Protein AF-A0A936HML3-F1 (afdb_monomer_lite)

Sequence (91 aa):
MLTLMNLNQYASKSAQPGLAVGKLAELRIAVPPLAEQEEIAGILDKFDALVNDLCIGLPAEIAARQKQYEYYRDRLLTFPEAAPQKVAEGL

Structure (mmCIF, N/CA/C/O backbone):
data_AF-A0A936HML3-F1
#
_entry.id   AF-A0A936HML3-F1
#
loop_
_atom_site.group_PDB
_atom_site.id
_atom_site.type_symbol
_atom_site.label_atom_id
_atom_site.label_alt_id
_atom_site.label_comp_id
_atom_site.label_asym_id
_atom_site.label_entity_id
_atom_site.label_seq_id
_atom_site.pdbx_PDB_ins_code
_atom_site.Cartn_x
_atom_site.Cartn_y
_atom_site.Cartn_z
_atom_site.occupancy
_atom_site.B_iso_or_equiv
_atom_site.auth_seq_id
_atom_site.auth_comp_id
_atom_site.auth_asym_id
_atom_site.auth_atom_id
_atom_site.pdbx_PDB_model_num
ATOM 1 N N . MET A 1 1 ? -1.655 1.554 12.756 1.00 53.69 1 MET A N 1
ATOM 2 C CA . MET A 1 1 ? -2.495 1.799 13.955 1.00 53.69 1 MET A CA 1
ATOM 3 C C . MET A 1 1 ? -1.845 1.217 15.216 1.00 53.69 1 MET A C 1
ATOM 5 O O . MET A 1 1 ? -1.470 2.000 16.077 1.00 53.69 1 MET A O 1
ATOM 9 N N . LEU A 1 2 ? -1.575 -0.098 15.296 1.00 56.31 2 LEU A N 1
ATOM 10 C CA . LEU A 1 2 ? -0.895 -0.703 16.463 1.00 56.31 2 LEU A CA 1
ATOM 11 C C . LEU A 1 2 ? 0.545 -0.215 16.703 1.00 56.31 2 LEU A C 1
ATOM 13 O O . LEU A 1 2 ? 0.951 -0.091 17.850 1.00 56.31 2 LEU A O 1
ATOM 17 N N . THR A 1 3 ? 1.305 0.114 15.656 1.00 59.06 3 THR A N 1
ATOM 18 C CA . THR A 1 3 ? 2.704 0.575 15.780 1.00 59.06 3 THR A CA 1
ATOM 19 C C . THR A 1 3 ? 2.846 1.921 16.499 1.00 59.06 3 THR A C 1
ATOM 21 O O . THR A 1 3 ? 3.895 2.210 17.061 1.00 59.06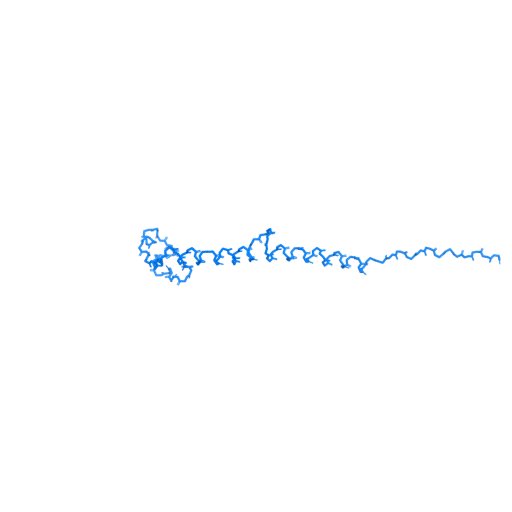 3 THR A O 1
ATOM 24 N N . LEU A 1 4 ? 1.793 2.749 16.480 1.00 62.91 4 LEU A N 1
ATOM 25 C CA . LEU A 1 4 ? 1.753 4.053 17.155 1.00 62.91 4 LEU A CA 1
ATOM 26 C C . LEU A 1 4 ? 1.358 3.937 18.630 1.00 62.91 4 LEU A C 1
ATOM 28 O O . LEU A 1 4 ? 1.581 4.859 19.411 1.00 62.91 4 LEU A O 1
ATOM 32 N N . MET A 1 5 ? 0.766 2.812 19.024 1.00 66.38 5 MET A N 1
ATOM 33 C CA . MET A 1 5 ? 0.460 2.544 20.419 1.0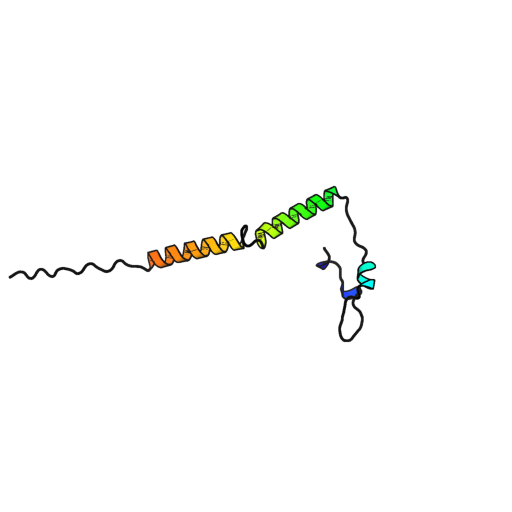0 66.38 5 MET A CA 1
ATOM 34 C C . MET A 1 5 ? 1.768 2.122 21.081 1.00 66.38 5 MET A C 1
ATOM 36 O O . MET A 1 5 ? 2.442 1.221 20.597 1.00 66.38 5 MET A O 1
ATOM 40 N N . ASN A 1 6 ? 2.176 2.792 22.161 1.00 74.38 6 ASN A N 1
ATOM 41 C CA . ASN A 1 6 ? 3.399 2.452 22.889 1.00 74.38 6 ASN A CA 1
ATOM 42 C C . ASN A 1 6 ? 3.228 1.096 23.600 1.00 74.38 6 ASN A C 1
ATOM 44 O O . ASN A 1 6 ? 2.967 1.032 24.799 1.00 74.38 6 ASN A O 1
ATOM 48 N N . LEU A 1 7 ? 3.339 0.000 22.843 1.00 73.56 7 LEU A N 1
ATOM 49 C CA . LEU A 1 7 ? 3.059 -1.363 23.300 1.00 73.56 7 LEU A CA 1
ATOM 50 C C . LEU A 1 7 ? 4.033 -1.833 24.388 1.00 73.56 7 LEU A C 1
ATOM 52 O O . LEU A 1 7 ? 3.708 -2.750 25.141 1.00 73.56 7 LEU A O 1
ATOM 56 N N . ASN A 1 8 ? 5.180 -1.165 24.543 1.00 75.38 8 ASN A N 1
ATOM 57 C CA . ASN A 1 8 ? 6.137 -1.453 25.610 1.00 75.38 8 ASN A CA 1
ATOM 58 C C . ASN A 1 8 ? 5.522 -1.300 27.011 1.00 75.38 8 ASN A C 1
ATOM 60 O O . ASN A 1 8 ? 5.966 -1.975 27.936 1.00 75.38 8 ASN A O 1
ATOM 64 N N . GLN A 1 9 ? 4.468 -0.490 27.179 1.00 74.00 9 GLN A N 1
ATOM 65 C CA . GLN A 1 9 ? 3.751 -0.388 28.459 1.00 74.00 9 GLN A CA 1
ATOM 66 C C . GLN A 1 9 ? 3.038 -1.694 28.860 1.00 74.00 9 GLN A C 1
ATOM 68 O O . GLN A 1 9 ? 2.801 -1.943 30.041 1.00 74.00 9 GLN A O 1
ATOM 73 N N . TYR A 1 10 ? 2.733 -2.554 27.886 1.00 74.38 10 TYR A N 1
ATOM 74 C CA . TYR A 1 10 ? 2.093 -3.850 28.095 1.00 74.38 10 TYR A CA 1
ATOM 75 C C . TYR A 1 10 ? 3.101 -5.008 28.121 1.00 74.38 10 TYR A C 1
ATOM 77 O O . TYR A 1 10 ? 2.730 -6.127 28.476 1.00 74.38 10 TYR A O 1
ATOM 85 N N . ALA A 1 11 ? 4.383 -4.771 27.832 1.00 74.88 11 ALA A N 1
ATOM 86 C CA . ALA A 1 11 ? 5.410 -5.801 27.954 1.00 74.88 11 ALA A CA 1
ATOM 87 C C . ALA A 1 11 ? 5.553 -6.279 29.414 1.00 74.88 11 ALA A C 1
ATOM 89 O O . ALA A 1 11 ? 5.385 -5.519 30.376 1.00 74.88 11 ALA A O 1
ATOM 90 N N . SER A 1 12 ? 5.822 -7.568 29.613 1.00 73.94 12 SER A N 1
ATOM 91 C CA . SER A 1 12 ? 6.218 -8.086 30.925 1.00 73.94 12 SER A CA 1
ATOM 92 C C . SER A 1 12 ? 7.632 -7.614 31.281 1.00 73.94 12 SER A C 1
ATOM 94 O O . SER A 1 12 ? 8.525 -7.598 30.436 1.00 73.94 12 SER A O 1
ATOM 96 N N . LYS A 1 13 ? 7.865 -7.253 32.550 1.00 68.88 13 LYS A N 1
ATOM 97 C CA . LYS A 1 13 ? 9.202 -6.907 33.072 1.00 68.88 13 LYS A CA 1
ATOM 98 C C . LYS A 1 13 ? 10.014 -8.175 33.377 1.00 68.88 13 LYS A C 1
ATOM 100 O O . LYS A 1 13 ? 10.378 -8.425 34.521 1.00 68.88 13 LYS A O 1
ATOM 105 N N . SER A 1 14 ? 10.233 -9.004 32.362 1.00 68.81 14 SER A N 1
ATOM 106 C CA . SER A 1 14 ? 11.008 -10.250 32.422 1.00 68.81 14 SER A CA 1
ATOM 107 C C . SER A 1 14 ? 12.259 -10.160 31.545 1.00 68.81 14 SER A C 1
ATOM 109 O O . SER A 1 14 ? 12.347 -9.298 30.675 1.00 68.81 14 SER A O 1
ATOM 111 N N . ALA A 1 15 ? 13.225 -11.063 31.757 1.00 68.06 15 ALA A N 1
ATOM 112 C CA . ALA A 1 15 ? 14.477 -11.106 30.990 1.00 68.06 15 ALA A CA 1
ATOM 113 C C . ALA A 1 15 ? 14.259 -11.287 29.473 1.00 68.06 15 ALA A C 1
ATOM 115 O O . ALA A 1 15 ? 15.034 -10.764 28.679 1.00 68.06 15 ALA A O 1
ATOM 116 N N . GLN A 1 16 ? 13.178 -11.968 29.074 1.00 67.88 16 GLN A N 1
ATOM 117 C CA . GLN A 1 16 ? 12.608 -11.862 27.731 1.00 67.88 16 GLN A CA 1
ATOM 118 C C . GLN A 1 16 ? 11.348 -10.988 27.804 1.00 67.88 16 GLN A C 1
ATOM 120 O O . GLN A 1 16 ? 10.356 -11.418 28.405 1.00 67.88 16 GLN A O 1
ATOM 125 N N . PRO A 1 17 ? 11.367 -9.766 27.250 1.00 66.81 17 PRO A N 1
ATOM 126 C CA . PRO A 1 17 ? 10.176 -8.938 27.147 1.00 66.81 17 PRO A CA 1
ATOM 127 C C . PRO A 1 17 ? 9.218 -9.578 26.139 1.00 66.81 17 PRO A C 1
ATOM 129 O O . PRO A 1 17 ? 9.564 -9.757 24.974 1.00 66.81 17 PRO A O 1
ATOM 132 N N . GLY A 1 18 ? 8.017 -9.935 26.589 1.00 73.69 18 GLY A N 1
ATOM 133 C CA . GLY A 1 18 ? 6.954 -10.467 25.739 1.00 73.69 18 GLY A CA 1
ATOM 134 C C . GLY A 1 18 ? 5.640 -9.736 25.991 1.00 73.69 18 GLY A C 1
ATOM 135 O O . GLY A 1 18 ? 5.369 -9.278 27.105 1.00 73.69 18 GLY A O 1
ATOM 136 N N . LEU A 1 19 ? 4.814 -9.615 24.952 1.00 76.00 19 LEU A N 1
ATOM 137 C CA . LEU A 1 19 ? 3.440 -9.132 25.075 1.00 76.00 19 LEU A CA 1
ATOM 138 C C . LEU A 1 19 ? 2.536 -10.320 25.404 1.00 76.00 19 LEU A C 1
ATOM 140 O O . LEU A 1 19 ? 2.306 -11.194 24.572 1.00 76.00 19 LEU A O 1
ATOM 144 N N . ALA A 1 20 ? 2.047 -10.367 26.643 1.00 82.12 20 ALA A N 1
ATOM 145 C CA . ALA A 1 20 ? 1.100 -11.392 27.061 1.00 82.12 20 ALA A CA 1
ATOM 146 C C . ALA A 1 20 ? -0.248 -11.190 26.352 1.00 82.12 20 ALA A C 1
ATOM 148 O O . ALA A 1 20 ? -0.771 -10.076 26.326 1.00 82.12 20 ALA A O 1
ATOM 149 N N . VAL A 1 21 ? -0.847 -12.274 25.849 1.00 81.12 21 VAL A N 1
ATOM 150 C CA . VAL A 1 21 ? -2.140 -12.235 25.136 1.00 81.12 21 VAL A CA 1
ATOM 151 C C . VAL A 1 21 ? -3.240 -11.586 25.984 1.00 81.12 21 VAL A C 1
ATOM 153 O O . VAL A 1 21 ? -4.000 -10.768 25.478 1.00 81.12 21 VAL A O 1
ATOM 156 N N . GLY A 1 22 ? -3.270 -11.862 27.293 1.00 81.81 22 GLY A N 1
ATOM 157 C CA . GLY A 1 22 ? -4.229 -11.234 28.211 1.00 81.81 22 GLY A CA 1
ATOM 158 C C . GLY A 1 22 ? -4.116 -9.707 28.268 1.00 81.81 22 GLY A C 1
ATOM 159 O O . GLY A 1 22 ? -5.129 -9.023 28.316 1.00 81.81 22 GLY A O 1
ATOM 160 N N . LYS A 1 23 ? -2.899 -9.158 28.156 1.00 80.19 23 LYS A N 1
ATOM 161 C CA . LYS A 1 23 ? -2.679 -7.704 28.137 1.00 80.19 23 LYS A CA 1
ATOM 162 C C . LYS A 1 23 ? -3.049 -7.056 26.804 1.00 80.19 23 LYS A C 1
ATOM 164 O O . LYS A 1 23 ? -3.390 -5.880 26.779 1.00 80.19 23 LYS A O 1
ATOM 169 N N . LEU A 1 24 ? -3.000 -7.804 25.699 1.00 81.38 24 LEU A N 1
ATOM 170 C CA . LEU A 1 24 ? -3.482 -7.316 24.403 1.00 81.38 24 LEU A CA 1
ATOM 171 C C . LEU A 1 24 ? -5.003 -7.123 24.408 1.00 81.38 24 LEU A C 1
ATOM 173 O O . LEU A 1 24 ? -5.491 -6.175 23.804 1.00 81.38 24 LEU A O 1
ATOM 177 N N . ALA A 1 25 ? -5.743 -7.972 25.127 1.00 83.12 25 ALA A N 1
ATOM 178 C CA . ALA A 1 25 ? -7.196 -7.842 25.264 1.00 83.12 25 ALA A CA 1
ATOM 179 C C . ALA A 1 25 ? -7.621 -6.587 26.054 1.00 83.12 25 ALA A C 1
ATOM 181 O O . ALA A 1 25 ? -8.735 -6.099 25.892 1.00 83.12 25 ALA A O 1
ATOM 182 N N . GLU A 1 26 ? -6.730 -6.043 26.888 1.00 83.31 26 GLU A N 1
ATOM 183 C CA . GLU A 1 26 ? -6.956 -4.812 27.656 1.00 83.31 26 GLU A CA 1
ATOM 184 C C . GLU A 1 26 ? -6.667 -3.534 26.847 1.00 83.31 26 GLU A C 1
ATOM 186 O O . GLU A 1 26 ? -6.934 -2.423 27.319 1.00 83.31 26 GLU A O 1
ATOM 191 N N . LEU A 1 27 ? -6.117 -3.663 25.634 1.00 83.38 27 LEU A N 1
ATOM 192 C CA . LEU A 1 27 ? -5.772 -2.533 24.781 1.00 83.38 27 LEU A CA 1
ATOM 193 C C . LEU A 1 27 ? -7.044 -1.797 24.346 1.00 83.38 27 LEU A C 1
ATOM 195 O O . LEU A 1 27 ? -7.854 -2.302 23.570 1.00 83.38 27 LEU A O 1
ATOM 199 N N . ARG A 1 28 ? -7.201 -0.560 24.818 1.00 82.75 28 ARG A N 1
ATOM 200 C CA . ARG A 1 28 ? -8.293 0.313 24.387 1.00 82.75 28 ARG A CA 1
ATOM 201 C C . ARG A 1 28 ? -7.869 1.082 23.150 1.00 82.75 28 ARG A C 1
ATOM 203 O O . ARG A 1 28 ? -6.948 1.893 23.206 1.00 82.75 28 ARG A O 1
ATOM 210 N N . ILE A 1 29 ? -8.574 0.842 22.054 1.00 84.31 29 ILE A N 1
ATOM 211 C CA . ILE A 1 29 ? -8.393 1.564 20.800 1.00 84.31 29 ILE A CA 1
ATOM 212 C C . ILE A 1 29 ? -9.644 2.391 20.518 1.00 84.31 29 ILE A C 1
ATOM 214 O O . ILE A 1 29 ? -10.763 1.936 20.755 1.00 84.31 29 ILE A O 1
ATOM 218 N N . ALA A 1 30 ? -9.459 3.619 20.039 1.00 86.12 30 ALA A N 1
ATOM 219 C CA . ALA A 1 30 ? -10.571 4.401 19.521 1.00 86.12 30 ALA A CA 1
ATOM 220 C C . ALA A 1 30 ? -10.990 3.796 18.177 1.00 86.12 30 ALA A C 1
ATOM 222 O O . ALA A 1 30 ? -10.172 3.695 17.261 1.00 86.12 30 ALA A O 1
ATOM 223 N N . VAL A 1 31 ? -12.248 3.369 18.087 1.00 89.44 31 VAL A N 1
ATOM 224 C CA . VAL A 1 31 ? -12.836 2.815 16.866 1.00 89.44 31 VAL A CA 1
ATOM 225 C C . 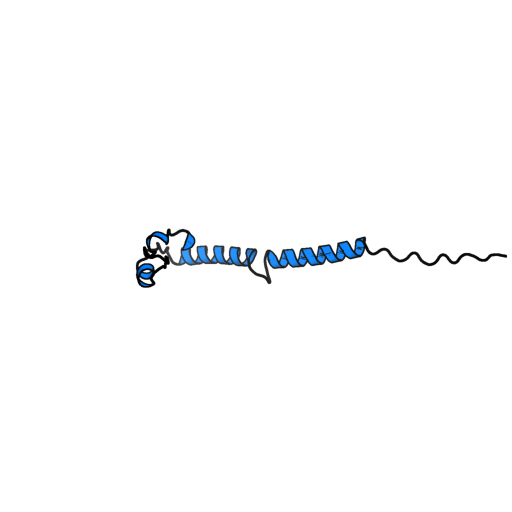VAL A 1 31 ? -13.773 3.879 16.288 1.00 89.44 31 VAL A C 1
ATOM 227 O O . VAL A 1 31 ? -14.777 4.189 16.933 1.00 89.44 31 VAL A O 1
ATOM 230 N N . PRO A 1 32 ? -13.445 4.486 15.132 1.00 91.69 32 PRO A N 1
ATOM 231 C CA . PRO A 1 32 ? -14.303 5.489 14.504 1.00 91.69 32 PRO A CA 1
ATOM 232 C C . PRO A 1 32 ? -15.575 4.846 13.911 1.00 91.69 32 PRO A C 1
ATOM 234 O O . PRO A 1 32 ? -15.685 3.618 13.885 1.00 91.69 32 PRO A O 1
ATOM 237 N N . PRO A 1 33 ? -16.562 5.625 13.438 1.00 97.25 33 PRO A N 1
ATOM 238 C CA . PRO A 1 33 ? -17.728 5.094 12.726 1.00 97.25 33 PRO A CA 1
ATOM 239 C C . PRO A 1 33 ? -17.340 4.247 11.503 1.00 97.25 33 PRO A C 1
ATOM 241 O O . PRO A 1 33 ? -16.307 4.485 10.884 1.00 97.25 33 PRO A O 1
ATOM 244 N N . LEU A 1 34 ? -18.183 3.280 11.119 1.00 96.81 34 LEU A N 1
ATOM 245 C CA . LEU A 1 34 ? -17.868 2.335 10.032 1.00 96.81 34 LEU A CA 1
ATOM 246 C C . LEU A 1 34 ? -17.527 3.021 8.703 1.00 96.81 34 LEU A C 1
ATOM 248 O O . LEU A 1 34 ? -16.566 2.625 8.058 1.00 96.81 34 LEU A O 1
ATOM 252 N N . ALA A 1 35 ? -18.249 4.082 8.335 1.00 97.56 35 ALA A N 1
ATOM 253 C CA . ALA A 1 35 ? -17.973 4.828 7.106 1.00 97.56 35 ALA A CA 1
ATOM 254 C C . ALA A 1 35 ? -16.543 5.401 7.071 1.00 97.56 35 ALA A C 1
ATOM 256 O O . ALA A 1 35 ? -15.854 5.291 6.061 1.00 97.56 35 ALA A O 1
ATOM 257 N N . GLU A 1 36 ? -16.067 5.952 8.191 1.00 95.94 36 GLU A N 1
ATOM 258 C CA . GLU A 1 36 ? -14.693 6.454 8.298 1.00 95.94 36 GLU A CA 1
ATOM 259 C C . GLU A 1 36 ? -13.676 5.307 8.277 1.00 95.94 36 GLU A C 1
ATOM 261 O O . GLU A 1 36 ? -12.610 5.440 7.682 1.00 95.94 36 GLU A O 1
ATOM 266 N N . GLN A 1 37 ? -13.994 4.160 8.890 1.00 95.62 37 GLN A N 1
ATOM 267 C CA . GLN A 1 37 ? -13.123 2.980 8.836 1.00 95.62 37 GLN A CA 1
ATOM 268 C C . GLN A 1 37 ? -12.930 2.485 7.402 1.00 95.62 37 GLN A C 1
ATOM 270 O O . GLN A 1 37 ? -11.801 2.188 7.017 1.00 95.62 37 GLN A O 1
ATOM 275 N N . GLU A 1 38 ? -14.007 2.411 6.620 1.00 97.12 38 GLU A N 1
ATOM 276 C CA . GLU A 1 38 ? -13.972 1.983 5.219 1.00 97.12 38 GLU A CA 1
ATOM 277 C C . GLU A 1 38 ? -13.172 2.957 4.352 1.00 97.12 38 GLU A C 1
ATOM 279 O O . GLU A 1 38 ? -12.359 2.530 3.532 1.00 97.12 38 GLU A O 1
ATOM 284 N N . GLU A 1 39 ? -13.343 4.264 4.565 1.00 97.31 39 GLU A N 1
ATOM 285 C CA . GLU A 1 39 ? -12.567 5.280 3.856 1.00 97.31 39 GLU A CA 1
ATOM 286 C C . GLU A 1 39 ? -11.072 5.175 4.187 1.00 97.31 39 GLU A C 1
ATOM 288 O O . GLU A 1 39 ? -10.235 5.108 3.281 1.00 97.31 39 GLU A O 1
ATOM 293 N N . ILE A 1 40 ? -10.731 5.100 5.478 1.00 94.94 40 ILE A N 1
ATOM 294 C CA . ILE A 1 40 ? -9.345 4.966 5.939 1.00 94.94 40 ILE A CA 1
ATOM 295 C C . ILE A 1 40 ? -8.723 3.678 5.390 1.00 94.94 40 ILE A C 1
ATOM 297 O O . ILE A 1 40 ? -7.612 3.723 4.858 1.00 94.94 40 ILE A O 1
ATOM 301 N N . ALA A 1 41 ? -9.425 2.546 5.488 1.00 95.19 41 ALA A N 1
ATOM 302 C CA . ALA A 1 41 ? -8.957 1.266 4.965 1.00 95.19 41 ALA A CA 1
ATOM 303 C C . ALA A 1 41 ? -8.720 1.347 3.454 1.00 95.19 41 ALA A C 1
ATOM 305 O O . ALA A 1 41 ? -7.630 1.032 2.993 1.00 95.19 41 ALA A O 1
ATOM 306 N N . GLY A 1 42 ? -9.671 1.893 2.694 1.00 96.94 42 GLY A N 1
ATOM 307 C CA . GLY A 1 42 ? -9.537 2.027 1.246 1.00 96.94 42 GLY A CA 1
ATOM 308 C C . GLY A 1 42 ? -8.379 2.931 0.809 1.00 96.94 42 GLY A C 1
ATOM 309 O O . GLY A 1 42 ? -7.776 2.691 -0.237 1.00 96.94 42 GLY A O 1
ATOM 310 N N . ILE A 1 43 ? -8.038 3.971 1.577 1.00 96.06 43 ILE A N 1
ATOM 311 C CA . ILE A 1 43 ? -6.849 4.800 1.314 1.00 96.06 43 ILE A CA 1
ATOM 312 C C . ILE A 1 43 ? -5.567 4.006 1.590 1.00 96.06 43 ILE A C 1
ATOM 314 O O . ILE A 1 43 ? -4.638 4.044 0.779 1.00 96.06 43 ILE A O 1
ATOM 318 N N . LEU A 1 44 ? -5.513 3.289 2.714 1.00 95.50 44 LEU A N 1
ATOM 319 C CA . LEU A 1 44 ? -4.348 2.490 3.092 1.00 95.50 44 LEU A CA 1
ATOM 320 C C . LEU A 1 44 ? -4.118 1.325 2.126 1.00 95.50 44 LEU A C 1
ATOM 322 O O . LEU A 1 44 ? -2.980 1.121 1.718 1.00 95.50 44 LEU A O 1
ATOM 326 N N . ASP A 1 45 ? -5.176 0.645 1.689 1.00 94.44 45 ASP A N 1
ATOM 327 C CA . ASP A 1 45 ? -5.102 -0.445 0.712 1.00 94.44 45 ASP A CA 1
ATOM 328 C C . ASP A 1 45 ? -4.559 0.050 -0.633 1.00 94.44 45 ASP A C 1
ATOM 330 O O . ASP A 1 45 ? -3.711 -0.595 -1.244 1.00 94.44 45 ASP A O 1
ATOM 334 N N . LYS A 1 46 ? -4.986 1.238 -1.088 1.00 93.75 46 LYS A N 1
ATOM 335 C CA . LYS A 1 46 ? -4.440 1.856 -2.310 1.00 93.75 46 LYS A CA 1
ATOM 336 C C . LYS A 1 46 ? -2.956 2.172 -2.169 1.00 93.75 46 LYS A C 1
ATOM 338 O O . LYS A 1 46 ? -2.201 1.975 -3.117 1.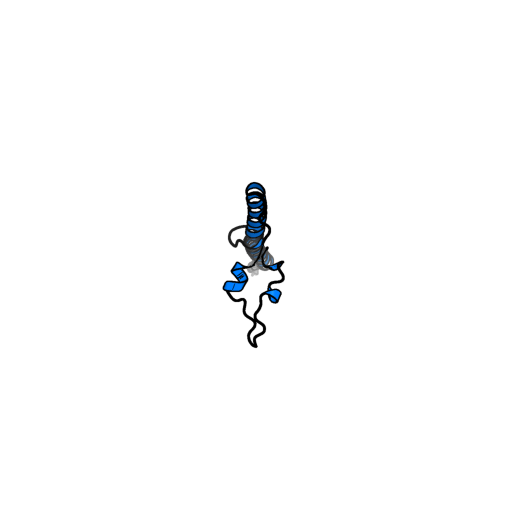00 93.75 46 LYS A O 1
ATOM 343 N N . PHE A 1 47 ? -2.539 2.695 -1.017 1.00 94.62 47 PHE A N 1
ATOM 344 C CA . PHE A 1 47 ? -1.133 3.002 -0.775 1.00 94.62 47 PHE A CA 1
ATOM 345 C C . PHE A 1 47 ? -0.287 1.727 -0.710 1.00 94.62 47 PHE A C 1
ATOM 347 O O . PHE A 1 47 ? 0.766 1.664 -1.340 1.00 94.62 47 PHE A O 1
ATOM 354 N N . ASP A 1 48 ? -0.768 0.702 -0.010 1.00 92.88 48 ASP A N 1
ATOM 355 C CA . ASP A 1 48 ? -0.094 -0.589 0.092 1.00 92.88 48 ASP A CA 1
ATOM 356 C C . ASP A 1 48 ? 0.050 -1.254 -1.282 1.00 92.88 48 ASP A C 1
ATOM 358 O O . ASP A 1 48 ? 1.158 -1.620 -1.675 1.00 92.88 48 ASP A O 1
ATOM 362 N N . ALA A 1 49 ? -1.027 -1.279 -2.073 1.00 92.25 49 ALA A N 1
ATOM 363 C CA . ALA A 1 49 ? -1.008 -1.794 -3.438 1.00 92.25 49 ALA A CA 1
ATOM 364 C C . ALA A 1 49 ? -0.030 -1.029 -4.349 1.00 92.25 49 ALA A C 1
ATOM 366 O O . ALA A 1 49 ? 0.621 -1.618 -5.205 1.00 92.25 49 ALA A O 1
ATOM 367 N N . LEU A 1 50 ? 0.112 0.288 -4.178 1.00 93.50 50 LEU A N 1
ATOM 368 C CA . LEU A 1 50 ? 1.066 1.074 -4.963 1.00 93.50 50 LEU A CA 1
ATOM 369 C C . LEU A 1 50 ? 2.525 0.797 -4.585 1.00 93.50 50 LEU A C 1
ATOM 371 O O . LEU A 1 50 ? 3.394 0.869 -5.455 1.00 93.50 50 LEU A O 1
ATOM 375 N N . VAL A 1 51 ? 2.813 0.532 -3.311 1.00 93.19 51 VAL A N 1
ATOM 376 C CA . VAL A 1 51 ? 4.192 0.437 -2.807 1.00 93.19 51 VAL A CA 1
ATOM 377 C C . VAL A 1 51 ? 4.712 -0.998 -2.795 1.00 93.19 51 VAL A C 1
ATOM 379 O O . VAL A 1 51 ? 5.875 -1.216 -3.134 1.00 93.19 51 VAL A O 1
ATOM 382 N N . ASN A 1 52 ? 3.875 -1.960 -2.412 1.00 89.19 52 ASN A N 1
ATOM 383 C CA . ASN A 1 52 ? 4.310 -3.310 -2.055 1.00 89.19 52 ASN A CA 1
ATOM 384 C C . ASN A 1 52 ? 3.818 -4.402 -3.006 1.00 89.19 52 ASN A C 1
ATOM 386 O O . ASN A 1 52 ? 4.372 -5.502 -2.988 1.00 89.19 52 ASN A O 1
ATOM 390 N N . ASP A 1 53 ? 2.800 -4.136 -3.825 1.00 90.69 53 ASP A N 1
ATOM 391 C CA . ASP A 1 53 ? 2.329 -5.130 -4.785 1.00 90.69 53 ASP A CA 1
ATOM 392 C C . ASP A 1 53 ? 3.427 -5.423 -5.823 1.00 90.69 53 ASP A C 1
ATOM 394 O O . ASP A 1 53 ? 4.143 -4.542 -6.290 1.00 90.69 53 ASP A O 1
ATOM 398 N N . LEU A 1 54 ? 3.622 -6.699 -6.142 1.00 81.12 54 LEU A N 1
ATOM 399 C CA . LEU A 1 54 ? 4.661 -7.142 -7.072 1.00 81.12 54 LEU A CA 1
ATOM 400 C C . LEU A 1 54 ? 4.183 -7.131 -8.527 1.00 81.12 54 LEU A C 1
ATOM 402 O O . LEU A 1 54 ? 4.999 -7.070 -9.448 1.00 81.12 54 LEU A O 1
ATOM 406 N N . CYS A 1 55 ? 2.872 -7.223 -8.733 1.00 83.50 55 CYS A N 1
ATOM 407 C CA . CYS A 1 55 ? 2.227 -7.274 -10.038 1.00 83.50 55 CYS A CA 1
ATOM 408 C C . CYS A 1 55 ? 1.821 -5.880 -10.526 1.00 83.50 55 CYS A C 1
ATOM 410 O O . CYS A 1 55 ? 1.805 -5.635 -11.733 1.00 83.50 55 CYS A O 1
ATOM 412 N N . ILE A 1 56 ? 1.499 -4.976 -9.602 1.00 79.88 56 ILE A N 1
ATOM 413 C CA . ILE A 1 56 ? 1.153 -3.575 -9.872 1.00 79.88 56 ILE A CA 1
ATOM 414 C C . ILE A 1 56 ? 2.022 -2.639 -9.021 1.00 79.88 56 ILE A C 1
ATOM 416 O O . ILE A 1 56 ? 2.747 -3.085 -8.149 1.00 79.88 56 ILE A O 1
ATOM 420 N N . GLY A 1 57 ? 1.998 -1.333 -9.284 1.00 89.94 57 GLY A N 1
ATOM 421 C CA . GLY A 1 57 ? 2.729 -0.368 -8.455 1.00 89.94 57 GLY A CA 1
ATOM 422 C C . GLY A 1 57 ? 4.242 -0.307 -8.714 1.00 89.94 57 GLY A C 1
ATOM 423 O O . GLY A 1 57 ? 4.727 -0.588 -9.814 1.00 89.94 57 GLY A O 1
ATOM 424 N N . LEU A 1 58 ? 4.991 0.149 -7.706 1.00 94.81 58 LEU A N 1
ATOM 425 C CA . LEU A 1 58 ? 6.409 0.503 -7.830 1.00 94.81 58 LEU A CA 1
ATOM 426 C C . LEU A 1 58 ? 7.323 -0.682 -8.181 1.00 94.81 58 LEU A C 1
ATOM 428 O O . LEU A 1 58 ? 8.154 -0.512 -9.077 1.00 94.81 58 LEU A O 1
ATOM 432 N N . PRO A 1 59 ? 7.210 -1.868 -7.553 1.00 96.00 59 PRO A N 1
ATOM 433 C CA . PRO A 1 59 ? 8.066 -3.003 -7.895 1.00 96.00 59 PRO A CA 1
ATOM 434 C C . PRO A 1 59 ? 7.918 -3.431 -9.361 1.00 96.00 59 PRO A C 1
ATOM 436 O O . PRO A 1 59 ? 8.921 -3.681 -10.037 1.00 96.00 59 PRO A O 1
ATOM 439 N N . ALA A 1 60 ? 6.683 -3.446 -9.874 1.00 94.06 60 ALA A N 1
ATOM 440 C CA . ALA A 1 60 ? 6.394 -3.780 -11.265 1.00 94.06 60 ALA A CA 1
ATOM 441 C C . ALA A 1 60 ? 7.010 -2.760 -12.243 1.00 94.06 60 ALA A C 1
ATOM 443 O O . ALA A 1 60 ? 7.663 -3.150 -13.215 1.00 94.06 60 ALA A O 1
ATOM 444 N N . GLU A 1 61 ? 6.871 -1.459 -11.961 1.00 95.75 61 GLU A N 1
ATOM 445 C CA . GLU A 1 61 ? 7.478 -0.390 -12.769 1.00 95.75 61 GLU A CA 1
ATOM 446 C C . GLU A 1 61 ? 9.012 -0.463 -12.741 1.00 95.75 61 GLU A C 1
ATOM 448 O O . GLU A 1 61 ? 9.655 -0.369 -13.787 1.00 95.75 61 GLU A O 1
ATOM 453 N N . ILE A 1 62 ? 9.622 -0.687 -11.571 1.00 96.62 62 ILE A N 1
ATOM 454 C CA . ILE A 1 62 ? 11.081 -0.826 -11.442 1.00 96.62 62 ILE A CA 1
ATOM 455 C C . ILE A 1 62 ? 11.581 -2.003 -12.286 1.00 96.62 62 ILE A C 1
ATOM 457 O O . ILE A 1 62 ? 12.537 -1.842 -13.047 1.00 96.62 62 ILE A O 1
ATOM 461 N N . ALA A 1 63 ? 10.923 -3.163 -12.211 1.00 95.81 63 ALA A N 1
ATOM 462 C CA . ALA A 1 63 ? 11.292 -4.330 -13.008 1.00 95.81 63 ALA A CA 1
ATOM 463 C C . ALA A 1 63 ? 11.156 -4.064 -14.518 1.00 95.81 63 ALA A C 1
ATOM 465 O O . ALA A 1 63 ? 12.025 -4.448 -15.306 1.00 95.81 63 ALA A O 1
ATOM 466 N N . ALA A 1 64 ? 10.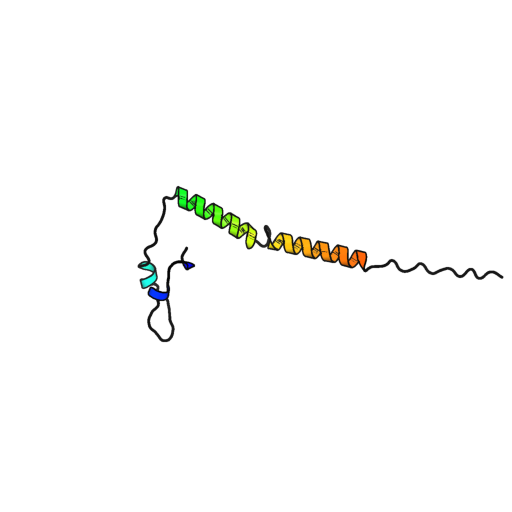094 -3.369 -14.939 1.00 96.81 64 ALA A N 1
ATOM 467 C CA . ALA A 1 64 ? 9.911 -2.971 -16.333 1.00 96.81 64 ALA A CA 1
ATOM 468 C C . ALA A 1 64 ? 11.016 -2.006 -16.802 1.00 96.81 64 ALA A C 1
ATOM 470 O O . ALA A 1 64 ? 11.577 -2.181 -17.887 1.00 96.81 64 ALA A O 1
ATOM 471 N N . ARG A 1 65 ? 11.383 -1.025 -15.967 1.00 97.56 65 ARG A N 1
ATOM 472 C CA . ARG A 1 65 ? 12.456 -0.058 -16.246 1.00 97.56 65 ARG A CA 1
ATOM 473 C C . ARG A 1 65 ? 13.833 -0.702 -16.307 1.00 97.56 65 ARG A C 1
ATOM 475 O O . ARG A 1 65 ? 14.624 -0.326 -17.166 1.00 97.56 65 ARG A O 1
ATOM 482 N N . GLN A 1 66 ? 14.110 -1.688 -15.459 1.00 97.88 66 GLN A N 1
ATOM 483 C CA . GLN A 1 66 ? 15.353 -2.461 -15.513 1.00 97.88 66 GLN A CA 1
ATOM 484 C C . GLN A 1 66 ? 15.478 -3.222 -16.835 1.00 97.88 66 GLN A C 1
ATOM 486 O O . GLN A 1 66 ? 16.480 -3.064 -17.528 1.00 97.88 66 GLN A O 1
ATOM 491 N N . LYS A 1 67 ? 14.426 -3.940 -17.254 1.00 97.50 67 LYS A N 1
ATOM 492 C CA . LYS A 1 67 ? 14.404 -4.629 -18.558 1.00 97.50 67 LYS A CA 1
ATOM 493 C C . LYS A 1 67 ? 14.594 -3.662 -19.723 1.00 97.50 67 LYS A C 1
ATOM 495 O O . LYS A 1 67 ? 15.331 -3.942 -20.666 1.00 97.50 67 LYS A O 1
ATOM 500 N N . GLN A 1 68 ? 13.932 -2.507 -19.660 1.00 97.81 68 GLN A N 1
ATOM 501 C CA . GLN A 1 68 ? 14.084 -1.460 -20.665 1.00 97.81 68 GLN A CA 1
ATOM 502 C C . GLN A 1 68 ? 15.530 -0.945 -20.723 1.00 97.81 68 GLN A C 1
ATOM 504 O O . GLN A 1 68 ? 16.084 -0.798 -21.812 1.00 97.81 68 GLN A O 1
ATOM 509 N N . TYR A 1 69 ? 16.140 -0.678 -19.567 1.00 97.12 69 TYR A N 1
ATOM 510 C CA . TYR A 1 69 ? 17.531 -0.250 -19.474 1.00 97.12 69 TYR A CA 1
ATOM 511 C C . TYR A 1 69 ? 18.485 -1.293 -20.063 1.00 97.12 69 TYR A C 1
ATOM 513 O O . TYR A 1 69 ? 19.325 -0.933 -20.881 1.00 97.12 69 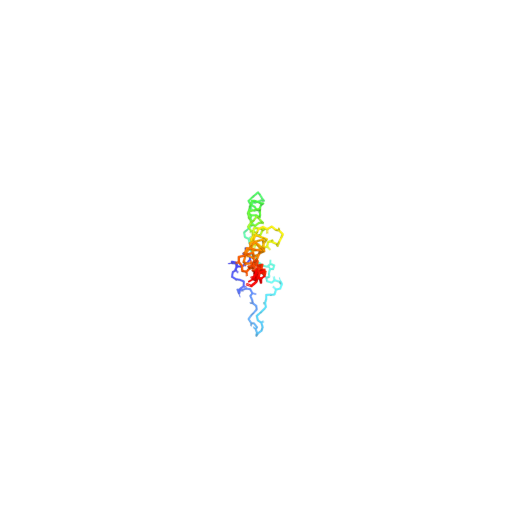TYR A O 1
ATOM 521 N N . GLU A 1 70 ? 18.330 -2.570 -19.709 1.00 97.12 70 GLU A N 1
ATOM 522 C CA . GLU A 1 70 ? 19.154 -3.667 -20.231 1.00 97.12 70 GLU A CA 1
ATOM 523 C C . GLU A 1 70 ? 19.068 -3.760 -21.755 1.00 97.12 70 GLU A C 1
ATOM 525 O O . GLU A 1 70 ? 20.099 -3.759 -22.425 1.00 97.12 70 GLU A O 1
ATOM 530 N N . TYR A 1 71 ? 17.854 -3.721 -22.313 1.00 96.38 71 TYR A N 1
ATOM 531 C CA . TYR A 1 71 ? 17.649 -3.728 -23.761 1.00 96.38 71 TYR A CA 1
ATOM 532 C C . TYR A 1 71 ? 18.404 -2.587 -24.459 1.00 96.38 71 TYR A C 1
ATOM 534 O O . TYR A 1 71 ? 19.100 -2.805 -25.453 1.00 96.38 71 TYR A O 1
ATOM 542 N N . TYR A 1 72 ? 18.289 -1.358 -23.948 1.00 95.94 72 TYR A N 1
ATOM 543 C CA . TYR A 1 72 ? 18.967 -0.213 -24.556 1.00 95.94 72 TYR A CA 1
ATOM 544 C C . TYR A 1 72 ? 20.478 -0.226 -24.330 1.00 95.94 72 TYR A C 1
ATOM 546 O O . TYR A 1 72 ? 21.214 0.133 -25.248 1.00 95.94 72 TYR A O 1
ATOM 554 N N . ARG A 1 73 ? 20.947 -0.657 -23.154 1.00 95.75 73 ARG A N 1
ATOM 555 C CA . ARG A 1 73 ? 22.371 -0.852 -22.857 1.00 95.75 73 ARG A CA 1
ATOM 556 C C . ARG A 1 73 ? 22.986 -1.811 -23.868 1.00 95.75 73 ARG A C 1
ATOM 558 O O . ARG A 1 73 ? 23.974 -1.463 -24.507 1.00 95.75 73 ARG A O 1
ATOM 565 N N . ASP A 1 74 ? 22.377 -2.976 -24.050 1.00 94.44 74 ASP A N 1
ATOM 566 C CA . ASP A 1 74 ? 22.904 -4.011 -24.935 1.00 94.44 74 ASP A CA 1
ATOM 567 C C . ASP A 1 74 ? 22.857 -3.548 -26.394 1.00 94.44 74 ASP A C 1
ATOM 569 O O . ASP A 1 74 ? 23.831 -3.716 -27.121 1.00 94.44 74 ASP A O 1
ATOM 573 N N . ARG A 1 75 ? 21.789 -2.858 -26.816 1.00 91.56 75 ARG A N 1
ATOM 574 C CA . ARG A 1 75 ? 21.700 -2.271 -28.163 1.00 91.56 75 ARG A CA 1
ATOM 575 C C . ARG A 1 75 ? 22.775 -1.215 -28.433 1.00 91.56 75 ARG A C 1
ATOM 577 O O . ARG A 1 75 ? 23.267 -1.136 -29.551 1.00 91.56 75 ARG A O 1
ATOM 584 N N . LEU A 1 76 ? 23.102 -0.376 -27.450 1.00 92.88 76 LEU A N 1
ATOM 585 C CA . LEU A 1 76 ? 24.116 0.675 -27.599 1.00 92.88 76 LEU A CA 1
ATOM 586 C C . LEU A 1 76 ? 25.545 0.124 -27.571 1.00 92.88 76 LEU A C 1
ATOM 588 O O . LEU A 1 76 ? 26.430 0.717 -28.180 1.00 92.88 76 LEU A O 1
ATOM 592 N N . LEU A 1 77 ? 25.768 -0.979 -26.853 1.00 90.75 77 LEU A N 1
ATOM 593 C CA . LEU A 1 77 ? 27.084 -1.602 -26.693 1.00 90.75 77 LEU A CA 1
ATOM 594 C C . LEU A 1 77 ? 27.330 -2.766 -27.663 1.00 90.75 77 LEU A C 1
ATOM 596 O O . LEU A 1 77 ? 28.449 -3.270 -27.735 1.00 90.75 77 LEU A O 1
ATOM 600 N N . THR A 1 78 ? 26.317 -3.176 -28.428 1.00 85.88 78 THR A N 1
ATOM 601 C CA . THR A 1 78 ? 26.463 -4.140 -29.521 1.00 85.88 78 THR A CA 1
ATOM 602 C C . THR A 1 78 ? 26.739 -3.382 -30.810 1.00 85.88 78 THR A C 1
ATOM 604 O O . THR A 1 78 ? 25.846 -2.773 -31.397 1.00 85.88 78 THR A O 1
ATOM 607 N N . PHE A 1 79 ? 27.985 -3.432 -31.265 1.00 83.69 79 PHE A N 1
ATOM 608 C CA . PHE A 1 79 ? 28.371 -2.873 -32.554 1.00 83.69 79 PHE A CA 1
ATOM 609 C C . PHE A 1 79 ? 28.261 -3.955 -33.633 1.00 83.69 79 PHE A C 1
ATOM 611 O O . PHE A 1 79 ? 28.707 -5.080 -33.397 1.00 83.69 79 PHE A O 1
ATOM 618 N N . PRO A 1 80 ? 27.679 -3.657 -34.808 1.00 77.81 80 PRO A N 1
ATOM 619 C CA . PRO A 1 80 ? 27.727 -4.588 -35.925 1.00 77.81 80 PRO A CA 1
ATOM 620 C C . PRO A 1 80 ? 29.189 -4.840 -36.307 1.00 77.81 80 PRO A C 1
ATOM 622 O O . PRO A 1 80 ? 29.980 -3.900 -36.416 1.00 77.81 80 PRO A O 1
ATOM 625 N N . GLU A 1 81 ? 29.544 -6.112 -36.486 1.00 74.38 81 GLU A N 1
ATOM 626 C CA . GLU A 1 81 ? 30.881 -6.519 -36.913 1.00 74.38 81 GLU A CA 1
ATOM 627 C C . GLU A 1 81 ? 31.199 -5.839 -38.250 1.00 74.38 81 GLU A C 1
ATOM 629 O O . GLU A 1 81 ? 30.394 -5.874 -39.186 1.00 74.38 81 GLU A O 1
ATOM 634 N N . ALA A 1 82 ? 32.337 -5.142 -38.318 1.00 66.94 82 ALA A N 1
ATOM 635 C CA . ALA A 1 82 ? 32.749 -4.460 -39.534 1.00 66.94 82 ALA A CA 1
ATOM 636 C C . ALA A 1 82 ? 32.852 -5.502 -40.653 1.00 66.94 82 ALA A C 1
ATOM 638 O O . ALA A 1 82 ? 33.630 -6.451 -40.552 1.00 66.94 82 ALA A O 1
ATOM 639 N N . ALA A 1 83 ? 32.029 -5.343 -41.695 1.00 63.09 83 ALA A N 1
ATOM 640 C CA . ALA A 1 83 ? 32.022 -6.250 -42.833 1.00 63.09 83 ALA A CA 1
ATOM 641 C C . ALA A 1 83 ? 33.460 -6.418 -43.357 1.00 63.09 83 ALA A C 1
ATOM 643 O O . ALA A 1 83 ? 34.154 -5.407 -43.502 1.00 63.09 83 ALA A O 1
ATOM 644 N N . PRO A 1 84 ? 33.927 -7.650 -43.640 1.00 61.81 84 PRO A N 1
ATOM 645 C CA . PRO A 1 84 ? 35.288 -7.857 -44.106 1.00 61.81 84 PRO A CA 1
ATOM 646 C C . PRO A 1 84 ? 35.490 -7.052 -45.388 1.00 61.81 84 PRO A C 1
ATOM 648 O O . PRO A 1 84 ? 34.837 -7.305 -46.406 1.00 61.81 84 PRO A O 1
ATOM 651 N N . GLN A 1 85 ? 36.377 -6.054 -45.322 1.00 63.09 85 GLN A N 1
ATOM 652 C CA . GLN A 1 85 ? 36.829 -5.313 -46.489 1.00 63.09 85 GLN A CA 1
ATOM 653 C C . GLN A 1 85 ? 37.421 -6.357 -47.438 1.00 63.09 85 GLN A C 1
ATOM 655 O O . GLN A 1 85 ? 38.489 -6.909 -47.173 1.00 63.09 85 GLN A O 1
ATOM 660 N N . LYS A 1 86 ? 36.709 -6.677 -48.524 1.00 62.12 86 LYS A N 1
ATOM 661 C CA . LYS A 1 86 ? 37.302 -7.416 -49.634 1.00 62.12 86 LYS A CA 1
ATOM 662 C C . LYS A 1 86 ? 38.432 -6.538 -50.149 1.00 62.12 86 LYS A C 1
ATOM 664 O O . LYS A 1 86 ? 38.180 -5.553 -50.841 1.00 62.12 86 LYS A O 1
ATOM 669 N N . VAL A 1 87 ? 39.656 -6.849 -49.731 1.00 60.34 87 VAL A N 1
ATOM 670 C CA . VAL A 1 87 ? 40.859 -6.301 -50.341 1.00 60.34 87 VAL A CA 1
ATOM 671 C C . VAL A 1 87 ? 40.756 -6.641 -51.819 1.00 60.34 87 VAL A C 1
ATOM 673 O O . VAL A 1 87 ? 40.680 -7.807 -52.200 1.00 60.34 87 VAL A O 1
ATOM 676 N N . ALA A 1 88 ? 40.600 -5.609 -52.642 1.00 57.97 88 ALA A N 1
ATOM 677 C CA . ALA A 1 88 ? 40.667 -5.760 -54.078 1.00 57.97 88 ALA A CA 1
ATOM 678 C C . ALA A 1 88 ? 42.111 -6.150 -54.400 1.00 57.97 88 ALA A C 1
ATOM 680 O O . ALA A 1 88 ? 42.985 -5.292 -54.489 1.00 57.97 88 ALA A O 1
ATOM 681 N N . GLU A 1 89 ? 42.366 -7.452 -54.510 1.00 58.25 89 GLU A N 1
ATOM 682 C CA . GLU A 1 89 ? 43.534 -7.975 -55.208 1.00 58.25 89 GLU A CA 1
ATOM 683 C C . GLU A 1 89 ? 43.363 -7.605 -56.686 1.00 58.25 89 GLU A C 1
ATOM 685 O O . GLU A 1 89 ? 42.689 -8.285 -57.459 1.00 58.25 89 GLU A O 1
ATOM 690 N N . GLY A 1 90 ? 43.888 -6.435 -57.043 1.00 64.75 90 GLY A N 1
ATOM 691 C CA . GLY A 1 90 ? 44.019 -5.959 -58.410 1.00 64.75 90 GLY A CA 1
ATOM 692 C C . GLY A 1 90 ? 45.485 -6.006 -58.823 1.00 64.75 90 GLY A C 1
ATOM 693 O O . GLY A 1 90 ? 46.272 -5.250 -58.265 1.00 64.75 90 GLY A O 1
ATOM 694 N N . LEU A 1 91 ? 45.759 -6.922 -59.762 1.00 45.31 91 LEU A N 1
ATOM 695 C CA . LEU A 1 91 ? 46.841 -7.008 -60.762 1.00 45.31 91 LEU A CA 1
ATOM 696 C C . LEU A 1 91 ? 48.200 -6.348 -60.473 1.00 45.31 91 LEU A C 1
ATOM 698 O O . LEU A 1 91 ? 48.280 -5.101 -60.490 1.00 45.31 91 LEU A O 1
#

pLDDT: mean 83.11, std 13.53, range [45.31, 97.88]

Secondary structure (DSSP, 8-state):
-GGGS-GGGGB-SSSS--B-HHHHHT-------HHHHHHHHHHHHHHHHHHH-SSSHHHHHHHHHHHHHHHHHHHHH-PPPPP--------

Radius of gyration: 30.18 Å; chains: 1; bounding box: 65×19×94 Å

Foldseek 3Di:
DVVPPPCQVQWDPDPDTDRDPVSVVVDDDDDDDPVVVVVVVVVVVVVCCQPPPCCHHDVVVVVVVVVVVVVVVCVVPDDPDDDPPPPPPDD